Protein AF-A0A7R9X1V2-F1 (afdb_monomer_lite)

Structure (mmCIF, N/CA/C/O backbone):
data_AF-A0A7R9X1V2-F1
#
_entry.id   AF-A0A7R9X1V2-F1
#
loop_
_atom_site.group_PDB
_atom_site.id
_atom_site.type_symbol
_atom_site.label_atom_id
_atom_site.label_alt_id
_atom_site.label_comp_id
_atom_site.label_asym_id
_atom_site.label_entity_id
_atom_site.label_seq_id
_atom_site.pdbx_PDB_ins_code
_atom_site.Cartn_x
_atom_site.Cartn_y
_atom_site.Cartn_z
_atom_site.occupancy
_atom_site.B_iso_or_equiv
_atom_site.auth_seq_id
_atom_site.auth_comp_id
_atom_site.auth_asym_id
_atom_site.auth_atom_id
_atom_site.pdbx_PDB_model_num
ATOM 1 N N . THR A 1 1 ? 27.625 -0.714 -17.234 1.00 74.88 1 THR A N 1
ATOM 2 C CA . THR A 1 1 ? 26.168 -0.560 -17.415 1.00 74.88 1 THR A CA 1
ATOM 3 C C . THR A 1 1 ? 25.525 -1.859 -17.851 1.00 74.88 1 THR A C 1
ATOM 5 O O . THR A 1 1 ? 24.701 -2.340 -17.096 1.00 74.88 1 THR A O 1
ATOM 8 N N . GLN A 1 2 ? 25.975 -2.488 -18.949 1.00 88.50 2 GLN A N 1
ATOM 9 C CA . GLN A 1 2 ? 25.429 -3.770 -19.432 1.00 88.50 2 GLN A CA 1
ATOM 10 C C . GLN A 1 2 ? 25.394 -4.878 -18.363 1.00 88.50 2 GLN A C 1
ATOM 12 O O . GLN A 1 2 ? 24.325 -5.355 -18.033 1.00 88.50 2 GLN A O 1
ATOM 17 N N . LYS A 1 3 ? 26.525 -5.172 -17.705 1.00 90.88 3 LYS A N 1
ATOM 18 C CA . LYS A 1 3 ? 26.595 -6.203 -16.650 1.00 90.88 3 LYS A CA 1
ATOM 19 C C . LYS A 1 3 ? 25.575 -6.021 -15.509 1.00 90.88 3 LYS A C 1
ATOM 21 O O . LYS A 1 3 ? 25.051 -6.997 -15.001 1.00 90.88 3 LYS A O 1
ATOM 26 N N . ILE A 1 4 ? 25.316 -4.773 -15.103 1.00 90.31 4 ILE A N 1
ATOM 27 C CA . ILE A 1 4 ? 24.363 -4.455 -14.021 1.00 90.31 4 ILE A CA 1
ATOM 28 C C . ILE A 1 4 ? 22.925 -4.637 -14.517 1.00 90.31 4 ILE A C 1
ATOM 30 O O . ILE A 1 4 ? 22.057 -5.052 -13.761 1.00 90.31 4 ILE A O 1
ATOM 34 N N . PHE A 1 5 ? 22.676 -4.315 -15.787 1.00 90.38 5 PHE A N 1
ATOM 35 C CA . PHE A 1 5 ? 21.386 -4.540 -16.419 1.00 90.38 5 PHE A CA 1
ATOM 36 C C . PHE A 1 5 ? 21.090 -6.036 -16.560 1.00 90.38 5 PHE A C 1
ATOM 38 O O . PHE A 1 5 ? 20.001 -6.457 -16.196 1.00 90.38 5 PHE A O 1
ATOM 45 N N . ASP A 1 6 ? 22.064 -6.834 -17.000 1.00 90.50 6 ASP A N 1
ATOM 46 C CA . ASP A 1 6 ? 21.904 -8.286 -17.140 1.00 90.50 6 ASP A CA 1
ATOM 47 C C . ASP A 1 6 ? 21.616 -8.940 -15.775 1.00 90.50 6 ASP A C 1
ATOM 49 O O . ASP A 1 6 ? 20.657 -9.693 -15.635 1.00 90.50 6 ASP A O 1
ATOM 53 N N . GLU A 1 7 ? 22.365 -8.554 -14.735 1.00 90.81 7 GLU A N 1
ATOM 54 C CA . GLU A 1 7 ? 22.114 -8.991 -13.355 1.00 90.81 7 GLU A CA 1
ATOM 55 C C . GLU A 1 7 ? 20.732 -8.544 -12.850 1.00 90.81 7 GLU A C 1
ATOM 57 O O . GLU A 1 7 ? 20.051 -9.284 -12.143 1.00 90.81 7 GLU A O 1
ATOM 62 N N . TRP A 1 8 ? 20.284 -7.339 -13.208 1.00 91.38 8 TRP A N 1
ATOM 63 C CA . TRP A 1 8 ? 18.936 -6.890 -12.871 1.00 91.38 8 TRP A CA 1
ATOM 64 C C . TRP A 1 8 ? 17.876 -7.750 -13.567 1.00 91.38 8 TRP A C 1
ATOM 66 O O . TRP A 1 8 ? 16.967 -8.215 -12.890 1.00 91.38 8 TRP A O 1
ATOM 76 N N . VAL A 1 9 ? 18.014 -8.028 -14.868 1.00 89.12 9 VAL A N 1
ATOM 77 C CA . VAL A 1 9 ? 17.076 -8.876 -15.625 1.00 89.12 9 VAL A CA 1
ATOM 78 C C . VAL A 1 9 ? 16.953 -10.271 -15.008 1.00 89.12 9 VAL A C 1
ATOM 80 O O . VAL A 1 9 ? 15.839 -10.773 -14.895 1.00 89.12 9 VAL A O 1
ATOM 83 N N . GLU A 1 10 ? 18.056 -10.867 -14.550 1.00 86.94 10 GLU A N 1
ATOM 84 C CA . GLU A 1 10 ? 18.043 -12.172 -13.868 1.00 86.94 10 GLU A CA 1
ATOM 85 C C . GLU A 1 10 ? 17.312 -12.144 -12.514 1.00 86.94 10 GLU A C 1
ATOM 87 O O . GLU A 1 10 ? 16.734 -13.146 -12.095 1.00 86.94 10 GLU A O 1
ATOM 92 N N . ASN A 1 11 ? 17.328 -11.001 -11.821 1.00 84.81 11 ASN A N 1
ATOM 93 C CA . ASN A 1 11 ? 16.757 -10.848 -10.480 1.00 84.81 11 ASN A CA 1
ATOM 94 C C . ASN A 1 11 ? 15.330 -10.282 -10.468 1.00 84.81 11 ASN A C 1
ATOM 96 O O . ASN A 1 11 ? 14.655 -10.326 -9.433 1.00 84.81 11 ASN A O 1
ATOM 100 N N . VAL A 1 12 ? 14.857 -9.714 -11.577 1.00 83.94 12 VAL A N 1
ATOM 101 C CA . VAL A 1 12 ? 13.470 -9.265 -11.689 1.00 83.94 12 VAL A CA 1
ATOM 102 C C . VAL A 1 12 ? 12.580 -10.499 -11.737 1.00 83.94 12 VAL A C 1
ATOM 104 O O . VAL A 1 12 ? 12.574 -11.256 -12.701 1.00 83.94 12 VAL A O 1
ATOM 107 N N . HIS A 1 13 ? 11.814 -10.705 -10.670 1.00 73.00 13 HIS A N 1
ATOM 108 C CA . HIS A 1 13 ? 10.886 -11.824 -10.589 1.00 73.00 13 HIS A CA 1
ATOM 109 C C . HIS A 1 13 ? 9.857 -11.776 -11.730 1.00 73.00 13 HIS A C 1
ATOM 111 O O . HIS A 1 13 ? 9.156 -10.778 -11.898 1.00 73.00 13 HIS A O 1
ATOM 117 N N . GLU A 1 14 ? 9.692 -12.887 -12.451 1.00 67.69 14 GLU A N 1
ATOM 118 C CA . GLU A 1 14 ? 8.620 -13.039 -13.450 1.00 67.69 14 GLU A CA 1
ATOM 119 C C . GLU A 1 14 ? 7.224 -12.873 -12.815 1.00 67.69 14 GLU A C 1
ATOM 121 O O . GLU A 1 14 ? 6.294 -12.358 -13.433 1.00 67.69 14 GLU A O 1
ATOM 126 N N . ASP A 1 15 ? 7.118 -13.199 -11.526 1.00 69.25 15 ASP A N 1
ATOM 127 C CA . ASP A 1 15 ? 5.894 -13.205 -10.727 1.00 69.25 15 ASP A CA 1
ATOM 128 C C . ASP A 1 15 ? 5.577 -11.868 -10.028 1.00 69.25 15 ASP A C 1
ATOM 130 O O . ASP A 1 15 ? 4.852 -11.827 -9.031 1.00 69.25 15 ASP A O 1
ATOM 134 N N . LEU A 1 16 ? 6.063 -10.732 -10.540 1.00 71.38 16 LEU A N 1
ATOM 135 C CA . LEU A 1 16 ? 5.713 -9.404 -9.999 1.00 71.38 16 LEU A CA 1
ATOM 136 C C . LEU A 1 16 ? 4.197 -9.165 -9.914 1.00 71.38 16 LEU A C 1
ATOM 138 O O . LEU A 1 16 ? 3.727 -8.452 -9.026 1.00 71.38 16 LEU A O 1
ATOM 142 N N . LEU A 1 17 ? 3.430 -9.788 -10.808 1.00 66.19 17 LEU A N 1
ATOM 143 C CA . LEU A 1 17 ? 1.970 -9.748 -10.786 1.00 66.19 17 LEU A CA 1
ATOM 144 C C . LEU A 1 17 ? 1.371 -10.564 -9.628 1.00 66.19 17 LEU A C 1
ATOM 146 O O . LEU A 1 17 ? 0.347 -10.169 -9.076 1.00 66.19 17 LEU A O 1
ATOM 150 N N . ASN A 1 18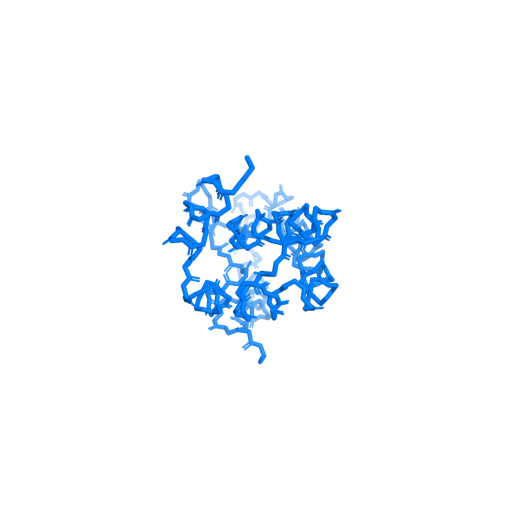 ? 2.028 -11.634 -9.177 1.00 69.38 18 ASN A N 1
ATOM 151 C CA . ASN A 1 18 ? 1.588 -12.398 -8.005 1.00 69.38 18 ASN A CA 1
ATOM 152 C C . ASN A 1 18 ? 1.811 -11.618 -6.701 1.00 69.38 18 ASN A C 1
ATOM 154 O O . ASN A 1 18 ? 1.034 -11.766 -5.759 1.00 69.38 18 ASN A O 1
ATOM 158 N N . LEU A 1 19 ? 2.797 -10.714 -6.657 1.00 65.56 19 LEU A N 1
ATOM 159 C CA . LEU A 1 19 ? 2.965 -9.786 -5.530 1.00 65.56 19 LEU A CA 1
ATOM 160 C C . LEU A 1 19 ? 1.791 -8.793 -5.416 1.00 65.56 19 LEU A C 1
ATOM 162 O O . LEU A 1 19 ? 1.512 -8.291 -4.328 1.00 65.56 19 LEU A O 1
ATOM 166 N N . LEU A 1 20 ? 1.062 -8.548 -6.512 1.00 64.50 20 LEU A N 1
ATOM 167 C CA . LEU A 1 20 ? -0.188 -7.778 -6.511 1.00 64.50 20 LEU A CA 1
ATOM 168 C C . LEU A 1 20 ? -1.404 -8.616 -6.104 1.00 64.50 20 LEU A C 1
ATOM 170 O O . LEU A 1 20 ? -2.424 -8.047 -5.735 1.00 64.50 20 LEU A O 1
ATOM 174 N N . ALA A 1 21 ? -1.323 -9.947 -6.124 1.00 63.91 21 ALA A N 1
ATOM 175 C CA . ALA A 1 21 ? -2.424 -10.813 -5.696 1.00 63.91 21 ALA A CA 1
ATOM 176 C C . ALA A 1 21 ? -2.606 -10.840 -4.163 1.00 63.91 21 ALA A C 1
ATOM 178 O O . ALA A 1 21 ? -3.578 -11.402 -3.653 1.00 63.91 21 ALA A O 1
ATOM 179 N N . VAL A 1 22 ? -1.680 -10.232 -3.415 1.00 70.62 22 VAL A N 1
ATOM 180 C CA . VAL A 1 22 ? -1.721 -10.150 -1.954 1.00 70.62 22 VAL A CA 1
ATOM 181 C C . VAL A 1 22 ? -2.682 -9.031 -1.513 1.00 70.62 22 VAL A C 1
ATOM 183 O O . VAL A 1 22 ? -2.711 -7.962 -2.126 1.00 70.62 22 VAL A O 1
ATOM 186 N N . PRO A 1 23 ? -3.455 -9.213 -0.424 1.00 77.56 23 PRO A N 1
ATOM 187 C CA . PRO A 1 23 ? -4.297 -8.156 0.125 1.00 77.56 23 PRO A CA 1
ATOM 188 C C . PRO A 1 23 ? -3.521 -6.864 0.388 1.00 77.56 23 PRO A C 1
ATOM 190 O O . PRO A 1 23 ? -2.470 -6.881 1.027 1.00 77.56 23 PRO A O 1
ATOM 193 N N . LEU A 1 24 ? -4.075 -5.731 -0.048 1.00 80.19 24 LEU A N 1
ATOM 194 C CA . LEU A 1 24 ? -3.468 -4.402 0.115 1.00 80.19 24 LEU A CA 1
ATOM 195 C C . LEU A 1 24 ? -3.520 -3.883 1.550 1.00 80.19 24 LEU A C 1
ATOM 197 O O . LEU A 1 24 ? -2.815 -2.936 1.907 1.00 80.19 24 LEU A O 1
ATOM 201 N N . ILE A 1 25 ? -4.390 -4.469 2.365 1.00 86.00 25 ILE A N 1
ATOM 202 C CA . ILE A 1 25 ? -4.540 -4.163 3.778 1.00 86.00 25 ILE A CA 1
ATOM 203 C C . ILE A 1 25 ? -4.236 -5.440 4.551 1.00 86.00 25 ILE A C 1
ATOM 205 O O . ILE A 1 25 ? -4.696 -6.516 4.184 1.00 86.00 25 ILE A O 1
ATOM 209 N N . ALA A 1 26 ? -3.494 -5.312 5.646 1.00 86.44 26 ALA A N 1
ATOM 210 C CA . ALA A 1 26 ? -3.260 -6.396 6.591 1.00 86.44 26 ALA A CA 1
ATOM 211 C C . ALA A 1 26 ? -3.500 -5.920 8.026 1.00 86.44 26 ALA A C 1
ATOM 213 O O . ALA A 1 26 ? -3.486 -4.722 8.322 1.00 86.44 26 ALA A O 1
ATOM 214 N N . ARG A 1 27 ? -3.710 -6.863 8.947 1.00 88.75 27 ARG A N 1
ATOM 215 C CA . ARG A 1 27 ? -3.734 -6.557 10.382 1.00 88.75 27 ARG A CA 1
ATOM 216 C C . ARG A 1 27 ? -2.321 -6.267 10.874 1.00 88.75 27 ARG A C 1
ATOM 218 O O . ARG A 1 27 ? -1.368 -6.940 10.488 1.00 88.75 27 ARG A O 1
ATOM 225 N N . SER A 1 28 ? -2.184 -5.271 11.745 1.00 89.12 28 SE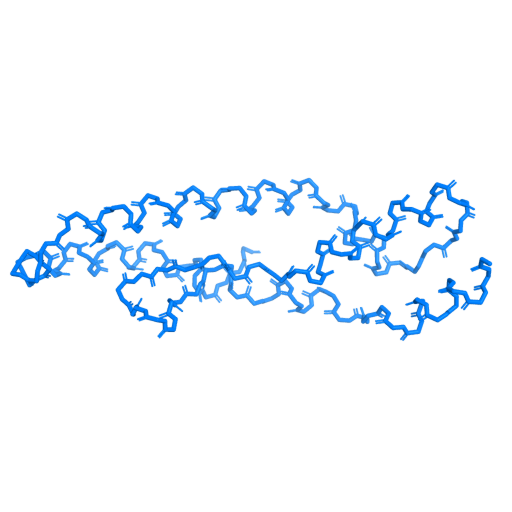R A N 1
ATOM 226 C CA . SER A 1 28 ? -0.890 -4.965 12.349 1.00 89.12 28 SER A CA 1
ATOM 227 C C . SER A 1 28 ? -0.462 -6.088 13.295 1.00 89.12 28 SER A C 1
ATOM 229 O O . SER A 1 28 ? -1.206 -6.483 14.193 1.00 89.12 28 SER A O 1
ATOM 231 N N . ILE A 1 29 ? 0.777 -6.557 13.132 1.00 87.94 29 ILE A N 1
ATOM 232 C CA . ILE A 1 29 ? 1.397 -7.558 14.015 1.00 87.94 29 ILE A CA 1
ATOM 233 C C . ILE A 1 29 ? 1.592 -6.985 15.429 1.00 87.94 29 ILE A C 1
ATOM 235 O O . ILE A 1 29 ? 1.471 -7.705 16.414 1.00 87.94 29 ILE A O 1
ATOM 239 N N . LYS A 1 30 ? 1.850 -5.672 15.537 1.00 88.62 30 LYS A N 1
ATOM 240 C CA . LYS A 1 30 ? 2.091 -4.983 16.817 1.00 88.62 30 LYS A CA 1
ATOM 241 C C . LYS A 1 30 ? 0.807 -4.715 17.600 1.00 88.62 30 LYS A C 1
ATOM 243 O O . LYS A 1 30 ? 0.833 -4.678 18.822 1.00 88.62 30 LYS A O 1
ATOM 248 N N . ASN A 1 31 ? -0.302 -4.482 16.900 1.00 88.19 31 ASN A N 1
ATOM 249 C CA . ASN A 1 31 ? -1.597 -4.217 17.514 1.00 88.19 31 ASN A CA 1
ATOM 250 C C . ASN A 1 31 ? -2.713 -4.715 16.593 1.00 88.19 31 ASN A C 1
ATOM 252 O O . ASN A 1 31 ? -3.028 -4.068 15.597 1.00 88.19 31 ASN A O 1
ATOM 256 N N . ARG A 1 32 ? -3.350 -5.831 16.957 1.00 85.44 32 ARG A N 1
AT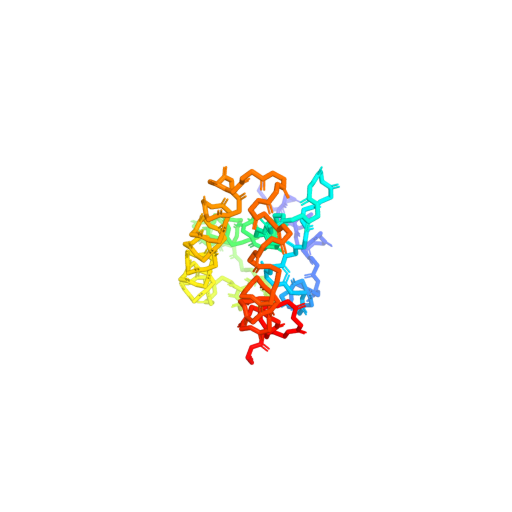OM 257 C CA . ARG A 1 32 ? -4.400 -6.464 16.141 1.00 85.44 32 ARG A CA 1
ATOM 258 C C . ARG A 1 32 ? -5.634 -5.583 15.920 1.00 85.44 32 ARG A C 1
ATOM 260 O O . ARG A 1 32 ? -6.377 -5.829 14.976 1.00 85.44 32 ARG A O 1
ATOM 267 N N . ASN A 1 33 ? -5.831 -4.538 16.723 1.00 86.69 33 ASN A N 1
ATOM 268 C CA . ASN A 1 33 ? -6.924 -3.586 16.528 1.00 86.69 33 ASN A CA 1
ATOM 269 C C . ASN A 1 33 ? -6.654 -2.618 15.369 1.00 86.69 33 ASN A C 1
ATOM 271 O O . ASN A 1 33 ? -7.597 -2.015 14.866 1.00 86.69 33 ASN A O 1
ATOM 275 N N . LEU A 1 34 ? -5.399 -2.490 14.923 1.00 91.06 34 LEU A N 1
ATOM 276 C CA . LEU A 1 34 ? -4.976 -1.604 13.840 1.00 91.06 34 LEU A CA 1
ATOM 277 C C . LEU A 1 34 ? -4.761 -2.369 12.532 1.00 91.06 34 LEU A C 1
ATOM 279 O O . LEU A 1 34 ? -4.502 -3.577 12.510 1.00 91.06 34 LEU A O 1
ATOM 283 N N . ILE A 1 35 ? -4.814 -1.629 11.431 1.00 91.75 35 ILE A N 1
ATOM 284 C CA . ILE A 1 35 ? -4.507 -2.128 10.089 1.00 91.75 35 ILE A CA 1
ATOM 2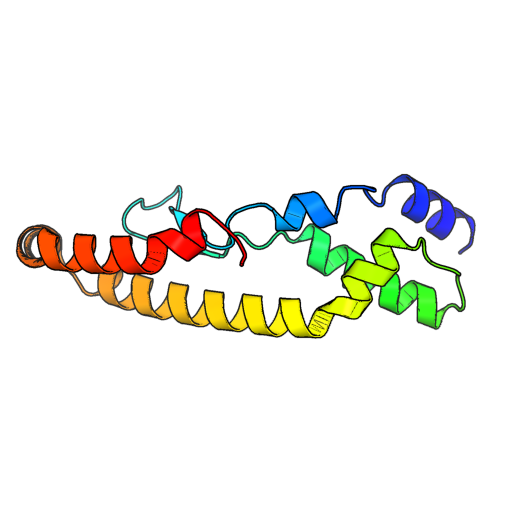85 C C . ILE A 1 35 ? -3.291 -1.410 9.507 1.00 91.75 35 ILE A C 1
ATOM 287 O O . ILE A 1 35 ? -2.938 -0.300 9.918 1.00 91.75 35 ILE A O 1
ATOM 291 N N . VAL A 1 36 ? -2.635 -2.055 8.550 1.00 90.19 36 VAL A N 1
ATOM 292 C CA . VAL A 1 36 ? -1.474 -1.535 7.828 1.00 90.19 36 VAL A CA 1
ATOM 293 C C . VAL A 1 36 ? -1.687 -1.660 6.328 1.00 90.19 36 VAL A C 1
ATOM 295 O O . VAL A 1 36 ? -2.405 -2.542 5.862 1.00 90.19 36 VAL A O 1
ATOM 298 N N . ASN A 1 37 ? -1.040 -0.769 5.581 1.00 88.44 37 ASN A N 1
ATOM 299 C CA . ASN A 1 37 ? -0.904 -0.915 4.141 1.00 88.44 37 ASN A CA 1
ATOM 300 C C . ASN A 1 37 ? 0.132 -2.018 3.867 1.00 88.44 37 ASN A C 1
ATOM 302 O O . ASN A 1 37 ? 1.254 -1.940 4.367 1.00 88.44 37 ASN A O 1
ATOM 306 N N . ASN A 1 38 ? -0.273 -3.025 3.104 1.00 86.38 38 ASN A N 1
ATOM 307 C CA . ASN A 1 38 ? 0.497 -4.219 2.775 1.00 86.38 38 ASN A CA 1
ATOM 308 C C . ASN A 1 38 ? 0.961 -4.226 1.304 1.00 86.38 38 ASN A C 1
ATOM 310 O O . ASN A 1 38 ? 1.215 -5.273 0.725 1.00 86.38 38 ASN A O 1
ATOM 314 N N . PHE A 1 39 ? 1.054 -3.048 0.682 1.00 84.50 39 PHE A N 1
ATOM 315 C CA . PHE A 1 39 ? 1.588 -2.904 -0.668 1.00 84.50 39 PHE A CA 1
ATOM 316 C C . PHE A 1 39 ? 3.069 -3.306 -0.710 1.00 84.50 39 PHE A C 1
ATOM 318 O O . PHE A 1 39 ? 3.884 -2.767 0.050 1.00 84.50 39 PHE A O 1
ATOM 325 N N . ASP A 1 40 ? 3.415 -4.220 -1.616 1.00 84.69 40 ASP A N 1
ATOM 326 C CA . ASP A 1 40 ? 4.775 -4.735 -1.743 1.00 84.69 40 ASP A CA 1
ATOM 327 C C . ASP A 1 40 ? 5.746 -3.629 -2.194 1.00 84.69 40 ASP A C 1
ATOM 329 O O . ASP A 1 40 ? 5.545 -2.929 -3.193 1.00 84.69 40 ASP A O 1
ATOM 333 N N . ARG A 1 41 ? 6.828 -3.443 -1.434 1.00 85.38 41 ARG A N 1
ATOM 334 C CA . ARG A 1 41 ? 7.838 -2.416 -1.722 1.00 85.38 41 ARG A CA 1
ATOM 335 C C . ARG A 1 41 ? 8.707 -2.767 -2.927 1.00 85.38 41 ARG A C 1
ATOM 337 O O . ARG A 1 41 ? 9.239 -1.852 -3.553 1.00 85.38 41 ARG A O 1
ATOM 344 N N . ASN A 1 42 ? 8.841 -4.046 -3.260 1.00 84.62 42 ASN A N 1
ATOM 345 C CA . ASN A 1 42 ? 9.585 -4.506 -4.423 1.00 84.62 42 ASN A CA 1
ATOM 346 C C . ASN A 1 42 ? 8.941 -4.011 -5.722 1.00 84.62 42 ASN A C 1
ATOM 348 O O . ASN A 1 42 ? 9.637 -3.568 -6.627 1.00 84.62 42 ASN A O 1
ATOM 352 N N . ILE A 1 43 ? 7.609 -3.954 -5.769 1.00 84.75 43 ILE A N 1
ATOM 353 C CA . ILE A 1 43 ? 6.864 -3.404 -6.908 1.00 84.75 43 ILE A CA 1
ATOM 354 C C . ILE A 1 43 ? 7.224 -1.926 -7.143 1.00 84.75 43 ILE A C 1
ATOM 356 O O . ILE A 1 43 ? 7.446 -1.504 -8.277 1.00 84.75 43 ILE A O 1
ATOM 360 N N . LEU A 1 44 ? 7.357 -1.134 -6.071 1.00 87.19 44 LEU A N 1
ATOM 361 C CA . LEU A 1 44 ? 7.796 0.266 -6.169 1.00 87.19 44 LEU A CA 1
ATOM 362 C C . LEU A 1 44 ? 9.247 0.382 -6.648 1.00 87.19 44 LEU A C 1
ATOM 364 O O . LEU A 1 44 ? 9.562 1.272 -7.439 1.00 87.19 44 LEU A O 1
ATOM 368 N N . LYS A 1 45 ? 10.114 -0.512 -6.163 1.00 89.31 45 LYS A N 1
ATOM 369 C CA . LYS A 1 45 ? 11.524 -0.576 -6.553 1.00 89.31 45 LYS A CA 1
ATOM 370 C C . LYS A 1 45 ? 11.657 -0.869 -8.049 1.00 89.31 45 LYS A C 1
ATOM 372 O O . LYS A 1 45 ? 12.296 -0.088 -8.748 1.00 89.31 45 LYS A O 1
ATOM 377 N N . VAL A 1 46 ? 10.967 -1.893 -8.551 1.00 90.38 46 VAL A N 1
ATOM 378 C CA . VAL A 1 46 ? 10.999 -2.260 -9.975 1.00 90.38 46 VAL A CA 1
ATOM 379 C C . VAL A 1 46 ? 10.481 -1.128 -10.860 1.00 90.38 46 VAL A C 1
ATOM 381 O O . VAL A 1 46 ? 11.121 -0.807 -11.855 1.00 90.38 46 VAL A O 1
ATOM 384 N N . MET A 1 47 ? 9.391 -0.441 -10.492 1.00 90.12 47 MET A N 1
ATOM 385 C CA . MET A 1 47 ? 8.929 0.725 -11.266 1.00 90.12 47 MET A CA 1
ATOM 386 C C . MET A 1 47 ? 9.987 1.830 -11.359 1.00 90.12 47 MET A C 1
ATOM 388 O O . MET A 1 47 ? 10.104 2.510 -12.379 1.00 90.12 47 MET A O 1
ATOM 392 N N . GLN A 1 48 ? 10.738 2.048 -10.280 1.00 92.31 48 GLN A N 1
ATOM 393 C CA . GLN A 1 48 ? 11.795 3.049 -10.262 1.00 92.31 48 GLN A CA 1
ATOM 394 C C . GLN A 1 48 ? 12.994 2.614 -11.117 1.00 92.31 48 GLN A C 1
ATOM 396 O O . GLN A 1 48 ? 13.542 3.438 -11.847 1.00 92.31 48 GLN A O 1
ATOM 401 N N . GLU A 1 49 ? 13.366 1.336 -11.060 1.00 92.94 49 GLU A N 1
ATOM 402 C CA . GLU A 1 49 ? 14.440 0.749 -11.867 1.00 92.94 49 GLU A CA 1
ATOM 403 C C . GLU A 1 49 ? 14.104 0.780 -13.361 1.00 92.94 49 GLU A C 1
ATOM 405 O O . GLU A 1 49 ? 14.918 1.267 -14.141 1.00 92.94 49 GLU A O 1
ATOM 410 N N . VAL A 1 50 ? 12.884 0.390 -13.755 1.00 93.56 50 VAL A N 1
ATOM 411 C CA . VAL A 1 50 ? 12.408 0.470 -15.150 1.00 93.56 50 VAL A CA 1
ATOM 412 C C . VAL A 1 50 ? 12.555 1.888 -15.697 1.00 93.56 50 VAL A C 1
ATOM 414 O O . VAL A 1 50 ? 13.142 2.072 -16.761 1.00 93.56 50 VAL A O 1
ATOM 417 N N . ARG A 1 51 ? 12.136 2.910 -14.935 1.00 93.56 51 ARG A N 1
ATOM 418 C CA . ARG A 1 51 ? 12.307 4.318 -15.334 1.00 93.56 51 ARG A CA 1
ATOM 419 C C . ARG A 1 51 ? 13.770 4.670 -15.619 1.00 93.56 51 ARG A C 1
ATOM 421 O O . ARG A 1 51 ? 14.041 5.430 -16.546 1.00 93.56 51 ARG A O 1
ATOM 428 N N . PHE A 1 52 ? 14.708 4.183 -14.808 1.00 94.19 52 PHE A N 1
ATOM 429 C CA . PHE A 1 52 ? 16.132 4.456 -15.014 1.00 94.19 52 PHE A CA 1
ATOM 430 C C . PHE A 1 52 ? 16.694 3.699 -16.219 1.00 94.19 52 PHE A C 1
ATOM 432 O O . PHE A 1 52 ? 17.464 4.272 -16.990 1.00 94.19 52 PHE A O 1
ATOM 439 N N . TRP A 1 53 ? 16.283 2.449 -16.424 1.00 95.06 53 TRP A N 1
ATOM 440 C CA . TRP A 1 53 ? 16.705 1.654 -17.575 1.00 95.06 53 TRP A CA 1
ATOM 441 C C . TRP A 1 53 ? 16.208 2.237 -18.901 1.00 95.06 53 TRP A C 1
ATOM 443 O O . TRP A 1 53 ? 16.996 2.371 -19.838 1.00 95.06 53 TRP A O 1
ATOM 453 N N . GLU A 1 54 ? 14.961 2.709 -18.953 1.00 92.69 54 GLU A N 1
ATOM 454 C CA . GLU A 1 54 ? 14.413 3.409 -20.122 1.00 92.69 54 GLU A CA 1
ATOM 455 C C . GLU A 1 54 ? 15.172 4.711 -20.432 1.00 92.69 54 GLU A C 1
ATOM 457 O O . GLU A 1 54 ? 15.466 5.005 -21.594 1.00 92.69 54 GLU A O 1
ATOM 462 N N . GLN A 1 55 ? 15.558 5.480 -19.404 1.00 93.88 55 GLN A N 1
ATOM 463 C CA . GLN A 1 55 ? 16.388 6.684 -19.574 1.00 93.88 55 GLN A CA 1
ATOM 464 C C . GLN A 1 55 ? 17.769 6.369 -20.162 1.00 93.88 55 GLN A C 1
ATOM 466 O O . GLN A 1 55 ? 18.328 7.190 -20.891 1.00 93.88 55 GLN A O 1
ATOM 471 N N . LEU A 1 56 ? 18.297 5.177 -19.878 1.00 94.19 56 LEU A N 1
ATOM 472 C CA . LEU A 1 56 ? 19.548 4.661 -20.432 1.00 94.19 56 LEU A CA 1
ATOM 473 C C . LEU A 1 56 ? 19.373 3.963 -21.790 1.00 94.19 56 LEU A C 1
ATOM 475 O O . LEU A 1 56 ? 20.352 3.429 -22.305 1.00 94.19 56 LEU A O 1
ATOM 479 N N . LYS A 1 57 ? 18.169 3.994 -22.386 1.00 93.62 57 LYS A N 1
ATOM 480 C CA . LYS A 1 57 ? 17.835 3.345 -23.669 1.00 93.62 57 LYS A CA 1
ATOM 481 C C . LYS A 1 57 ? 17.993 1.814 -23.639 1.00 93.62 57 LYS A C 1
ATOM 483 O O . LYS A 1 57 ? 18.203 1.209 -24.687 1.00 93.62 57 LYS A O 1
ATOM 488 N N . MET A 1 58 ? 17.892 1.201 -22.459 1.00 92.75 58 MET A N 1
ATOM 489 C CA . MET A 1 58 ? 17.928 -0.255 -22.291 1.00 92.75 58 MET A CA 1
ATOM 490 C C . MET A 1 58 ? 16.535 -0.852 -22.519 1.00 92.75 58 MET A C 1
ATOM 492 O O . MET A 1 58 ? 15.533 -0.272 -22.098 1.00 92.75 58 MET A O 1
ATOM 496 N N . GLU A 1 59 ? 16.467 -2.016 -23.161 1.00 92.88 59 GLU A N 1
ATOM 497 C CA . GLU A 1 59 ? 15.205 -2.708 -23.442 1.00 92.88 59 GLU A CA 1
ATOM 498 C C . GLU A 1 59 ? 14.791 -3.582 -22.254 1.00 92.88 59 GLU A C 1
ATOM 500 O O . GLU A 1 59 ? 15.350 -4.650 -22.031 1.00 92.88 59 GLU A O 1
ATOM 505 N N . VAL A 1 60 ? 13.830 -3.111 -21.458 1.00 92.38 60 VAL A N 1
ATOM 506 C CA . VAL A 1 60 ? 13.375 -3.811 -20.249 1.00 92.38 60 VAL A CA 1
ATOM 507 C C . VAL A 1 60 ? 12.496 -5.033 -20.572 1.00 92.38 60 VAL A C 1
ATOM 509 O O . VAL A 1 60 ? 11.729 -5.004 -21.536 1.00 92.38 60 VAL A O 1
ATOM 512 N N . PRO A 1 61 ? 12.521 -6.092 -19.740 1.00 91.50 61 PRO A N 1
ATOM 513 C CA . PRO A 1 61 ? 11.618 -7.227 -19.883 1.00 91.50 61 PRO A CA 1
ATOM 514 C C . PRO A 1 61 ? 10.141 -6.819 -19.838 1.00 91.50 61 PRO A C 1
ATOM 516 O O . PRO A 1 61 ? 9.736 -5.958 -19.050 1.00 91.50 61 PRO A O 1
ATOM 519 N N . ARG A 1 62 ? 9.311 -7.504 -20.634 1.00 87.81 62 ARG A N 1
ATOM 520 C CA . ARG A 1 62 ? 7.878 -7.197 -20.783 1.00 87.81 62 ARG A CA 1
ATOM 521 C C . ARG A 1 62 ? 7.123 -7.156 -19.452 1.00 87.81 62 ARG A C 1
ATOM 523 O O . ARG A 1 62 ? 6.378 -6.216 -19.212 1.00 87.81 62 ARG A O 1
AT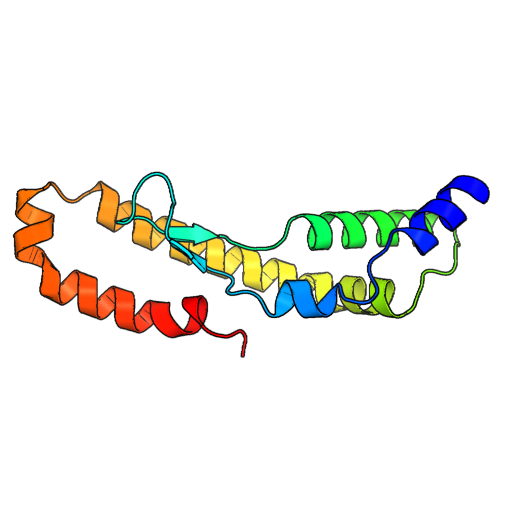OM 530 N N . HIS A 1 63 ? 7.348 -8.125 -18.568 1.00 85.00 63 HIS A N 1
ATOM 531 C CA . HIS A 1 63 ? 6.667 -8.184 -17.270 1.00 85.00 63 HIS A CA 1
ATOM 532 C C . HIS A 1 63 ? 6.989 -6.968 -16.376 1.00 85.00 63 HIS A C 1
ATOM 534 O O . HIS A 1 63 ? 6.111 -6.456 -15.685 1.00 85.00 63 HIS A O 1
ATOM 540 N N . ALA A 1 64 ? 8.225 -6.455 -16.418 1.00 89.38 64 ALA A N 1
ATOM 541 C CA . ALA A 1 64 ? 8.628 -5.264 -15.670 1.00 89.38 64 ALA A CA 1
ATOM 542 C C . ALA A 1 64 ? 8.020 -3.992 -16.278 1.00 89.38 64 ALA A C 1
ATOM 544 O O . ALA A 1 64 ? 7.549 -3.109 -15.554 1.00 89.38 64 ALA A O 1
ATOM 545 N N . HIS A 1 65 ? 7.989 -3.924 -17.612 1.00 89.81 65 HIS A N 1
ATOM 546 C CA . HIS A 1 65 ? 7.337 -2.844 -18.342 1.00 89.81 65 HIS A CA 1
ATOM 547 C C . HIS A 1 65 ? 5.832 -2.786 -18.050 1.00 89.81 65 HIS A C 1
ATOM 549 O O . HIS A 1 65 ? 5.313 -1.709 -17.772 1.00 89.81 65 HIS A O 1
ATOM 555 N N . ASP A 1 66 ? 5.132 -3.922 -18.038 1.00 86.19 66 ASP A N 1
ATOM 556 C CA . ASP A 1 66 ? 3.692 -3.978 -17.760 1.00 86.19 66 ASP A CA 1
ATOM 557 C C . ASP A 1 66 ? 3.376 -3.431 -16.352 1.00 86.19 66 ASP A C 1
ATOM 559 O O . ASP A 1 66 ? 2.476 -2.606 -16.178 1.00 86.19 66 ASP A O 1
ATOM 563 N N . VAL A 1 67 ? 4.183 -3.774 -15.342 1.00 85.75 67 VAL A N 1
ATOM 564 C CA . VAL A 1 67 ? 4.057 -3.199 -13.988 1.00 85.75 67 VAL A CA 1
ATOM 565 C C . VAL A 1 67 ? 4.282 -1.681 -13.991 1.00 85.75 67 VAL A C 1
ATOM 567 O O . VAL A 1 67 ? 3.549 -0.937 -13.331 1.00 85.75 67 VAL A O 1
ATOM 570 N N . TYR A 1 68 ? 5.276 -1.199 -14.741 1.00 89.75 68 TYR A N 1
ATOM 571 C CA . TYR A 1 68 ? 5.556 0.231 -14.879 1.00 89.75 68 TYR A CA 1
ATOM 572 C C . TYR A 1 68 ? 4.470 0.989 -15.658 1.00 89.75 68 TYR A C 1
ATOM 574 O O . TYR A 1 68 ? 4.168 2.152 -15.355 1.00 89.75 68 TYR A O 1
ATOM 582 N N . PHE A 1 69 ? 3.839 0.340 -16.632 1.00 89.56 69 PHE A N 1
ATOM 583 C CA . PHE A 1 69 ? 2.727 0.890 -17.395 1.00 89.56 69 PHE A CA 1
ATOM 584 C C . PHE A 1 69 ? 1.536 1.206 -16.476 1.00 89.56 69 PHE A C 1
ATOM 586 O O . PHE A 1 69 ? 1.007 2.319 -16.507 1.00 89.56 69 PHE A O 1
ATOM 593 N N . HIS A 1 70 ? 1.211 0.299 -15.550 1.00 85.19 70 HIS A N 1
ATOM 594 C CA . HIS A 1 70 ? 0.139 0.468 -14.558 1.00 85.19 70 HIS A CA 1
ATOM 595 C C . HIS A 1 70 ? 0.519 1.328 -13.331 1.00 85.19 70 HIS A C 1
ATOM 597 O O . HIS A 1 70 ? -0.266 1.462 -12.386 1.00 85.19 70 HIS A O 1
ATOM 603 N N . ARG A 1 71 ? 1.694 1.979 -13.314 1.00 88.25 71 ARG A N 1
ATOM 604 C CA . ARG A 1 71 ? 2.205 2.723 -12.139 1.00 88.25 71 ARG A CA 1
ATOM 605 C C . ARG A 1 71 ? 1.242 3.766 -11.564 1.00 88.25 71 ARG A C 1
ATOM 607 O O . ARG A 1 71 ? 1.181 3.936 -10.348 1.00 88.25 71 ARG A O 1
ATOM 614 N N . GLU A 1 72 ? 0.486 4.473 -12.406 1.00 87.94 72 GLU A N 1
ATOM 615 C CA . GLU A 1 72 ? -0.456 5.499 -11.936 1.00 87.94 72 GLU A CA 1
ATOM 616 C C . GLU A 1 72 ? -1.678 4.885 -11.249 1.00 87.94 72 GLU A C 1
ATOM 618 O O . GLU A 1 72 ? -2.189 5.443 -10.277 1.00 87.94 72 GLU A O 1
ATOM 623 N N . GLU A 1 73 ? -2.128 3.719 -11.709 1.00 84.75 73 GLU A N 1
ATOM 624 C CA . GLU A 1 73 ? -3.204 2.964 -11.064 1.00 84.75 73 GLU A CA 1
ATOM 625 C C . GLU A 1 73 ? -2.752 2.471 -9.693 1.00 84.75 73 GLU A C 1
ATOM 627 O O . GLU A 1 73 ? -3.432 2.727 -8.696 1.00 84.75 73 GLU A O 1
ATOM 632 N N . PHE A 1 74 ? -1.551 1.893 -9.606 1.00 83.50 74 PHE A N 1
ATOM 633 C CA . PHE A 1 74 ? -0.970 1.479 -8.330 1.00 83.50 74 PHE A CA 1
ATOM 634 C C . PHE A 1 74 ? -0.726 2.651 -7.381 1.00 83.50 74 PHE A C 1
ATOM 636 O O . PHE A 1 74 ? -0.972 2.534 -6.178 1.00 83.50 74 PHE A O 1
ATOM 643 N N . ARG A 1 75 ? -0.301 3.811 -7.898 1.00 87.50 75 ARG A N 1
ATOM 644 C CA . ARG A 1 75 ? -0.135 5.027 -7.093 1.00 87.50 75 ARG A CA 1
ATOM 645 C C . ARG A 1 75 ? -1.460 5.463 -6.472 1.00 87.50 75 ARG A C 1
ATOM 647 O O . ARG A 1 75 ? -1.503 5.667 -5.257 1.00 87.50 75 ARG A O 1
ATOM 654 N N . ARG A 1 76 ? -2.527 5.565 -7.276 1.00 87.12 76 ARG A N 1
ATOM 655 C CA . ARG A 1 76 ? -3.876 5.924 -6.800 1.00 87.12 76 ARG A CA 1
ATOM 656 C C . ARG A 1 76 ? -4.394 4.918 -5.778 1.00 87.12 76 ARG A C 1
ATOM 658 O O . ARG A 1 76 ? -4.884 5.301 -4.719 1.00 87.12 76 ARG A O 1
ATOM 665 N N . LEU A 1 77 ? -4.236 3.631 -6.066 1.00 84.00 77 LEU A N 1
ATOM 666 C CA . LEU A 1 77 ? -4.661 2.550 -5.186 1.00 84.00 77 LEU A CA 1
ATOM 667 C C . LEU A 1 77 ? -3.952 2.618 -3.826 1.00 84.00 77 LEU A C 1
ATOM 669 O O . LEU A 1 77 ? -4.603 2.593 -2.780 1.00 84.00 77 LEU A O 1
ATOM 673 N N . ARG A 1 78 ? -2.627 2.804 -3.828 1.00 86.75 78 ARG A N 1
ATOM 674 C CA . ARG A 1 78 ? -1.822 2.958 -2.609 1.00 86.75 78 ARG A CA 1
ATOM 675 C C . ARG A 1 78 ? -2.246 4.176 -1.793 1.00 86.75 78 ARG A C 1
ATOM 677 O O . ARG A 1 78 ? -2.294 4.098 -0.565 1.00 86.75 78 ARG A O 1
ATOM 684 N N . GLU A 1 79 ? -2.535 5.293 -2.453 1.00 89.44 79 GLU A N 1
ATOM 685 C CA . GLU A 1 79 ? -2.994 6.520 -1.803 1.00 89.44 79 GLU A CA 1
ATOM 686 C C . GLU A 1 79 ? -4.358 6.324 -1.130 1.00 89.44 79 GLU A C 1
ATOM 688 O O . GLU A 1 79 ? -4.491 6.598 0.067 1.00 89.44 79 GLU A O 1
ATOM 693 N N . ASN A 1 80 ? -5.319 5.735 -1.844 1.00 87.06 80 ASN A N 1
ATOM 694 C CA . ASN A 1 80 ? -6.648 5.413 -1.323 1.00 87.06 80 ASN A CA 1
ATOM 695 C C . ASN A 1 80 ? -6.575 4.483 -0.104 1.00 87.06 80 ASN A C 1
ATOM 697 O O . ASN A 1 80 ? -7.170 4.766 0.939 1.00 87.06 80 ASN A O 1
ATOM 701 N N . VAL A 1 81 ? -5.779 3.413 -0.193 1.00 87.94 81 VAL A N 1
ATOM 702 C CA . VAL A 1 81 ? -5.542 2.492 0.930 1.00 87.94 81 VAL A CA 1
ATOM 703 C C . VAL A 1 81 ? -4.898 3.223 2.106 1.00 87.94 81 VAL A C 1
ATOM 705 O O . VAL A 1 81 ? -5.276 3.013 3.256 1.00 87.94 81 VAL A O 1
ATOM 708 N N . SER A 1 82 ? -3.949 4.122 1.844 1.00 89.81 82 SER A N 1
ATOM 709 C CA . SER A 1 82 ? -3.283 4.898 2.890 1.00 89.81 82 SER A CA 1
ATOM 710 C C . SER A 1 82 ? -4.249 5.833 3.629 1.00 89.81 82 SER A C 1
ATOM 712 O O . SER A 1 82 ? -4.169 5.947 4.853 1.00 89.81 82 SER A O 1
ATOM 714 N N . ILE A 1 83 ? -5.184 6.467 2.914 1.00 91.19 83 ILE A N 1
ATOM 715 C CA . ILE A 1 83 ? -6.247 7.286 3.514 1.00 91.19 83 ILE A CA 1
ATOM 716 C C . ILE A 1 83 ? -7.150 6.418 4.394 1.00 91.19 83 ILE A C 1
ATOM 718 O O . ILE A 1 83 ? -7.380 6.767 5.551 1.00 91.19 83 ILE A O 1
ATOM 722 N N . LEU A 1 84 ? -7.601 5.268 3.885 1.00 90.38 84 LEU A N 1
ATOM 723 C CA . LEU A 1 84 ? -8.455 4.337 4.626 1.00 90.38 84 LEU A CA 1
ATOM 724 C C . LEU A 1 84 ? -7.779 3.855 5.915 1.00 90.38 84 LEU A C 1
ATOM 726 O O . LEU A 1 84 ? -8.366 3.959 6.992 1.00 90.38 84 LEU A O 1
ATOM 730 N N . VAL A 1 85 ? -6.529 3.390 5.819 1.00 91.69 85 VAL A N 1
ATOM 731 C CA . VAL A 1 85 ? -5.736 2.920 6.965 1.00 91.69 85 VAL A CA 1
ATOM 732 C C . VAL A 1 85 ? -5.587 4.019 8.018 1.00 91.69 85 VAL A C 1
ATOM 734 O O . VAL A 1 85 ? -5.785 3.757 9.203 1.00 91.69 85 VAL A O 1
ATOM 737 N N . ARG A 1 86 ? -5.287 5.260 7.607 1.00 93.69 86 ARG A N 1
ATOM 738 C CA . ARG A 1 86 ? -5.189 6.399 8.535 1.00 93.69 86 ARG A CA 1
ATOM 739 C C . ARG A 1 86 ? -6.516 6.690 9.230 1.00 93.69 86 ARG A C 1
ATOM 741 O O . ARG A 1 86 ? -6.524 6.836 10.449 1.00 93.69 86 ARG A O 1
ATOM 748 N N . SER A 1 87 ? -7.614 6.764 8.483 1.00 92.62 87 SER A N 1
ATOM 749 C CA . SER A 1 87 ? -8.940 7.054 9.039 1.00 92.62 87 SER A CA 1
ATOM 750 C C . SER A 1 87 ? -9.392 5.981 10.027 1.00 92.62 87 SER A C 1
ATOM 752 O O . SER A 1 87 ? -9.830 6.312 11.127 1.00 92.62 87 SER A O 1
ATOM 754 N N . TYR A 1 88 ? -9.217 4.703 9.679 1.00 93.19 88 TYR A N 1
ATOM 755 C CA . TYR A 1 88 ? -9.540 3.590 10.570 1.00 93.19 88 TYR A CA 1
ATOM 756 C C . TYR A 1 88 ? -8.669 3.620 11.833 1.00 93.19 88 TYR A C 1
ATOM 758 O O . TYR A 1 88 ? -9.192 3.610 12.945 1.00 93.19 88 TYR A O 1
ATOM 766 N N . ASN A 1 89 ? -7.344 3.736 11.687 1.00 94.31 89 ASN A N 1
ATOM 767 C CA . ASN A 1 89 ? -6.438 3.740 12.836 1.00 94.31 89 ASN A CA 1
ATOM 768 C C . ASN A 1 89 ? -6.658 4.955 13.747 1.00 94.31 89 ASN A C 1
ATOM 770 O O . ASN A 1 89 ? -6.481 4.831 14.954 1.00 94.31 89 ASN A O 1
ATOM 774 N N . LYS A 1 90 ? -7.078 6.106 13.202 1.00 94.69 90 LYS A N 1
ATOM 775 C CA . LYS A 1 90 ? -7.442 7.286 13.997 1.00 94.69 90 LYS A CA 1
ATOM 776 C C . LYS A 1 90 ? -8.646 7.011 14.898 1.00 94.69 90 LYS A C 1
ATOM 778 O O . LYS A 1 90 ? -8.597 7.380 16.064 1.00 94.69 90 LYS A O 1
ATOM 783 N N . ILE A 1 91 ? -9.682 6.348 14.377 1.00 91.81 91 ILE A N 1
ATOM 784 C CA . ILE A 1 91 ? -10.846 5.938 15.177 1.00 91.81 91 ILE A CA 1
ATOM 785 C C . ILE A 1 91 ? -10.411 4.945 16.255 1.00 91.81 91 ILE A C 1
ATOM 787 O O . ILE A 1 91 ? -10.722 5.127 17.423 1.00 91.81 91 ILE A O 1
ATOM 791 N N . MET A 1 92 ? -9.641 3.920 15.888 1.00 92.81 92 MET A N 1
ATOM 792 C CA . MET A 1 92 ? -9.207 2.908 16.857 1.00 92.81 92 MET A CA 1
ATOM 793 C C . MET A 1 92 ? -8.306 3.485 17.955 1.00 92.81 92 MET A C 1
ATOM 795 O O . MET A 1 92 ? -8.368 3.024 19.087 1.00 92.81 92 MET A O 1
ATOM 799 N N . ALA A 1 93 ? -7.488 4.490 17.635 1.00 91.62 93 ALA A N 1
ATOM 800 C CA . ALA A 1 93 ? -6.620 5.161 18.599 1.00 91.62 93 ALA A CA 1
ATOM 801 C C . ALA A 1 93 ? -7.361 6.152 19.512 1.00 91.62 93 ALA A C 1
ATOM 803 O O . ALA A 1 93 ? -6.826 6.502 20.559 1.00 91.62 93 ALA A O 1
ATOM 804 N N . SER A 1 94 ? -8.557 6.619 19.132 1.00 92.00 94 SER A N 1
ATOM 805 C CA . SER A 1 94 ? -9.364 7.508 19.978 1.00 92.00 94 SER A CA 1
ATOM 806 C C . SER A 1 94 ? -10.224 6.770 21.000 1.00 92.00 94 SER A C 1
ATOM 808 O O . SER A 1 94 ? -10.825 7.429 21.838 1.00 92.00 94 SER A O 1
ATOM 810 N N . LEU A 1 95 ? -10.320 5.440 20.914 1.00 91.56 95 LEU A N 1
ATOM 811 C CA . LEU A 1 95 ? -11.133 4.628 21.817 1.00 91.56 95 LEU A CA 1
ATOM 812 C C . LEU A 1 95 ? -10.276 4.079 22.960 1.00 91.56 95 LEU A C 1
ATOM 814 O O . LEU A 1 95 ? -9.229 3.467 22.734 1.00 91.56 95 LEU A O 1
ATOM 818 N N . SER A 1 96 ? -10.753 4.256 24.187 1.00 90.12 96 SER A N 1
ATOM 819 C CA . SER A 1 96 ? -10.254 3.554 25.370 1.00 90.12 96 SER A CA 1
ATOM 820 C C . SER A 1 96 ? -10.658 2.072 25.364 1.00 90.12 96 SER A C 1
ATOM 822 O O . SER A 1 96 ? -11.483 1.630 24.562 1.00 90.12 96 SER A O 1
ATOM 824 N N . SER A 1 97 ? -10.093 1.280 26.278 1.00 86.44 97 SER A N 1
ATOM 825 C CA . SER A 1 97 ? -10.417 -0.149 26.410 1.00 86.44 97 SER A CA 1
ATOM 826 C C . SER A 1 97 ? -11.906 -0.409 26.668 1.00 86.44 97 SER A C 1
ATOM 828 O O . SER A 1 97 ? -12.470 -1.337 26.087 1.00 86.44 97 SER A O 1
ATOM 830 N N . ASP A 1 98 ? -12.551 0.428 27.484 1.00 90.62 98 ASP A N 1
ATOM 831 C CA . ASP A 1 98 ? -13.975 0.292 27.810 1.00 90.62 98 ASP A CA 1
ATOM 832 C C . ASP A 1 98 ? -14.852 0.662 26.606 1.00 90.62 98 ASP A C 1
ATOM 834 O O . ASP A 1 98 ? -15.808 -0.042 26.271 1.00 90.62 98 ASP A O 1
ATOM 838 N N . GLU A 1 99 ? -14.474 1.716 25.879 1.00 89.50 99 GLU A N 1
ATOM 839 C CA . GLU A 1 99 ? -15.156 2.141 24.656 1.00 89.50 99 GLU A CA 1
ATOM 840 C C . GLU A 1 99 ? -15.002 1.118 23.522 1.00 89.50 99 GLU A C 1
ATOM 842 O O . GLU A 1 99 ? -15.948 0.891 22.771 1.00 89.50 99 GLU A O 1
ATOM 847 N N . LEU A 1 100 ? -13.857 0.435 23.413 1.00 87.88 100 LEU A N 1
ATOM 848 C CA . LEU A 1 100 ? -13.693 -0.682 22.474 1.00 87.88 100 LEU A CA 1
ATOM 849 C C . LEU A 1 100 ? -14.691 -1.813 22.756 1.00 87.88 100 LEU A C 1
ATOM 851 O O . LEU A 1 100 ? -15.211 -2.419 21.816 1.00 87.88 100 LEU A O 1
ATOM 855 N N . GLY A 1 101 ? -14.976 -2.084 24.033 1.00 87.69 101 GLY A N 1
ATOM 856 C CA . GLY A 1 101 ? -16.016 -3.026 24.442 1.00 87.69 101 GLY A CA 1
ATOM 857 C C . GLY A 1 101 ? -17.413 -2.532 24.069 1.00 87.69 101 GLY A C 1
ATOM 858 O O . GLY A 1 101 ? -18.180 -3.268 23.446 1.00 87.69 101 GLY A O 1
ATOM 859 N N . LEU A 1 102 ? -17.716 -1.271 24.383 1.00 92.25 102 LEU A N 1
ATOM 860 C CA . LEU A 1 102 ? -19.018 -0.651 24.129 1.00 92.25 102 LEU A CA 1
ATOM 861 C C . LEU A 1 102 ? -19.351 -0.558 22.631 1.00 92.25 102 LEU A C 1
ATOM 863 O O . LEU A 1 102 ? -20.484 -0.804 22.223 1.00 92.25 102 LEU A O 1
ATOM 867 N N . PHE A 1 103 ? -18.363 -0.234 21.794 1.00 91.75 103 PHE A N 1
ATOM 868 C CA . PHE A 1 103 ? -18.534 -0.045 20.350 1.00 91.75 103 PHE A CA 1
ATOM 869 C C . PHE A 1 103 ? -18.215 -1.291 19.516 1.00 91.75 103 PHE A C 1
ATOM 871 O O . PHE A 1 103 ? -18.135 -1.199 18.287 1.00 91.75 103 PHE A O 1
ATOM 878 N N . LYS A 1 104 ? -18.063 -2.464 20.142 1.00 89.19 104 LYS A N 1
ATOM 879 C CA . LYS A 1 104 ? -17.636 -3.705 19.479 1.00 89.19 104 LYS A CA 1
ATOM 880 C C . LYS A 1 104 ? -18.437 -4.033 18.216 1.00 89.19 104 LYS A C 1
ATOM 882 O O . LYS A 1 104 ? -17.843 -4.305 17.174 1.00 89.19 104 LYS A O 1
ATOM 887 N N . ASP A 1 105 ? -19.764 -3.941 18.262 1.00 90.62 105 ASP A N 1
ATOM 888 C CA . ASP A 1 105 ? -20.615 -4.247 17.102 1.00 90.62 105 ASP A CA 1
ATOM 889 C C . ASP A 1 105 ? -20.412 -3.257 15.949 1.00 90.62 105 ASP A C 1
ATOM 891 O O . ASP A 1 105 ? -20.419 -3.633 14.772 1.00 90.62 105 ASP A O 1
ATOM 895 N N . ARG A 1 106 ? -20.161 -1.984 16.274 1.00 90.31 106 ARG A N 1
ATOM 896 C CA . ARG A 1 106 ? -19.869 -0.944 15.282 1.00 90.31 106 ARG A CA 1
ATOM 897 C C . ARG A 1 106 ? -18.498 -1.162 14.645 1.00 90.31 106 ARG A C 1
ATOM 899 O O . ARG A 1 106 ? -18.372 -1.003 13.432 1.00 90.31 106 ARG A O 1
ATOM 906 N N . ILE A 1 107 ? -17.506 -1.567 15.438 1.00 89.94 107 ILE A N 1
ATOM 907 C CA . ILE A 1 107 ? -16.165 -1.931 14.960 1.00 89.94 107 ILE A CA 1
ATOM 908 C C . ILE A 1 107 ? -16.252 -3.145 14.030 1.00 89.94 107 ILE A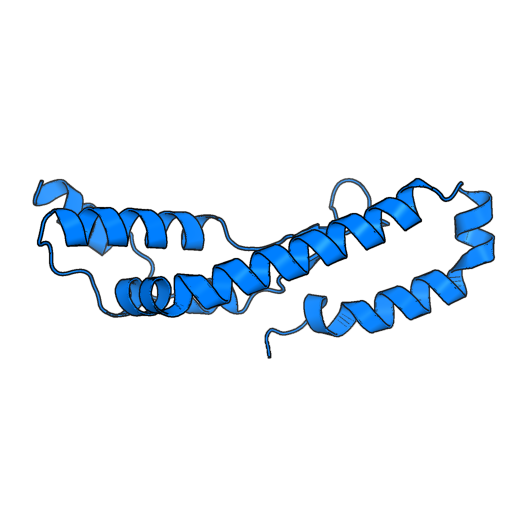 C 1
ATOM 910 O O . ILE A 1 107 ? -15.742 -3.089 12.914 1.00 89.94 107 ILE A O 1
ATOM 914 N N . LEU A 1 108 ? -16.998 -4.187 14.408 1.00 89.00 108 LEU A N 1
ATOM 915 C CA . LEU A 1 108 ? -17.230 -5.356 13.553 1.00 89.00 108 LEU A CA 1
ATOM 916 C C . LEU A 1 108 ? -17.923 -4.990 12.233 1.00 89.00 108 LEU A C 1
ATOM 918 O O . LEU A 1 108 ? -17.591 -5.535 11.180 1.00 89.00 108 LEU A O 1
ATOM 922 N N . ALA A 1 109 ? -18.873 -4.053 12.257 1.00 89.06 109 ALA A N 1
ATOM 923 C CA . ALA A 1 109 ? -19.506 -3.557 11.039 1.00 89.06 109 ALA A CA 1
ATOM 924 C C . ALA A 1 109 ? -18.517 -2.801 10.131 1.00 89.06 109 ALA A C 1
ATOM 926 O O . ALA A 1 109 ? -18.596 -2.935 8.909 1.00 89.06 109 ALA A O 1
ATOM 927 N N . MET A 1 110 ? -17.576 -2.036 10.697 1.00 88.06 110 MET A N 1
ATOM 928 C CA . MET A 1 110 ? -16.492 -1.413 9.924 1.00 88.06 110 MET A CA 1
ATOM 929 C C . MET A 1 110 ? -15.540 -2.461 9.347 1.00 88.06 110 MET A C 1
ATOM 931 O O . MET A 1 110 ? -15.222 -2.399 8.161 1.00 88.06 110 MET A O 1
ATOM 935 N N . ASP A 1 111 ? -15.149 -3.459 10.138 1.00 86.12 111 ASP A N 1
ATOM 936 C CA . ASP A 1 111 ? -14.281 -4.551 9.692 1.00 86.12 111 ASP A CA 1
ATOM 937 C C . ASP A 1 111 ? -14.886 -5.309 8.504 1.00 86.12 111 ASP A C 1
ATOM 939 O O . ASP A 1 111 ? -14.191 -5.596 7.529 1.00 86.12 111 ASP A O 1
ATOM 943 N N . LYS A 1 112 ? -16.203 -5.553 8.524 1.00 85.44 112 LYS A N 1
ATOM 944 C CA . LYS A 1 112 ? -16.935 -6.144 7.391 1.00 85.44 112 LYS A CA 1
ATOM 945 C C . LYS A 1 112 ? -16.899 -5.281 6.128 1.00 85.44 112 LYS A C 1
ATOM 947 O O . LYS A 1 112 ? -16.948 -5.828 5.032 1.00 85.44 112 LYS A O 1
ATOM 952 N N . LYS A 1 113 ? -16.802 -3.954 6.249 1.00 82.56 113 LYS A N 1
ATOM 953 C CA . LYS A 1 113 ? -16.653 -3.059 5.087 1.00 82.56 113 LYS A CA 1
ATOM 954 C C . LYS A 1 113 ? -15.227 -3.037 4.535 1.00 82.56 113 LYS A C 1
ATOM 956 O O . LYS A 1 113 ? -15.048 -2.740 3.361 1.00 82.56 113 LYS A O 1
ATOM 961 N N . ILE A 1 114 ? -14.229 -3.350 5.362 1.00 79.75 114 ILE A N 1
ATOM 962 C CA . ILE A 1 114 ? -12.808 -3.377 4.974 1.00 79.75 114 ILE A CA 1
ATOM 963 C C . ILE A 1 114 ? -12.392 -4.767 4.463 1.00 79.75 114 ILE A C 1
ATOM 965 O O . ILE A 1 114 ? -11.455 -4.871 3.678 1.00 79.75 114 ILE A O 1
ATOM 969 N N . GLN A 1 115 ? -13.123 -5.821 4.844 1.00 74.12 115 GLN A N 1
ATOM 970 C CA . GLN A 1 115 ? -12.949 -7.218 4.412 1.00 74.12 115 GLN A CA 1
ATOM 971 C C . GLN A 1 115 ? -12.625 -7.415 2.918 1.00 74.12 115 GLN A C 1
ATOM 973 O O . GLN A 1 115 ? -11.701 -8.176 2.629 1.00 74.12 115 GLN A O 1
ATOM 978 N N . PRO A 1 116 ? -13.279 -6.730 1.960 1.00 70.50 116 PRO A N 1
ATOM 979 C CA . PRO A 1 116 ? -12.912 -6.850 0.549 1.00 70.50 116 PRO A CA 1
ATOM 980 C C . PRO A 1 116 ? -11.448 -6.463 0.283 1.00 70.50 116 PRO A C 1
ATOM 982 O O . PRO A 1 116 ? -10.720 -7.223 -0.343 1.00 70.50 116 PRO A O 1
ATOM 985 N N . GLY A 1 117 ? -10.967 -5.359 0.870 1.00 64.12 117 GLY A N 1
ATOM 986 C CA . GLY A 1 117 ? -9.563 -4.930 0.775 1.00 64.12 117 GLY A CA 1
ATOM 987 C C . GLY A 1 117 ? -8.569 -5.792 1.571 1.00 64.12 117 GLY A C 1
ATOM 988 O O . GLY A 1 117 ? -7.360 -5.638 1.404 1.00 64.12 117 GLY A O 1
ATOM 989 N N . LEU A 1 118 ? -9.073 -6.695 2.422 1.00 58.94 118 LEU A N 1
ATOM 990 C CA . LEU A 1 118 ? -8.314 -7.718 3.153 1.00 58.94 118 LEU A CA 1
ATOM 991 C C . LEU A 1 118 ? -8.269 -9.071 2.416 1.00 58.94 118 LEU A C 1
ATOM 993 O O . LEU A 1 118 ? -7.548 -9.958 2.863 1.00 58.94 118 LEU A O 1
ATOM 997 N N . THR A 1 119 ? -9.039 -9.262 1.337 1.00 54.91 119 THR A N 1
ATOM 998 C CA . THR A 1 119 ? -9.227 -10.588 0.715 1.00 54.91 119 THR A CA 1
ATOM 999 C C . THR A 1 119 ? -9.009 -10.625 -0.794 1.00 54.91 119 THR A C 1
ATOM 1001 O O . THR A 1 119 ? -8.581 -11.667 -1.286 1.00 54.91 119 THR A O 1
ATOM 1004 N N . LYS A 1 120 ? -9.263 -9.539 -1.536 1.00 43.91 120 LYS A N 1
ATOM 1005 C CA . LYS A 1 120 ? -9.066 -9.486 -2.994 1.00 43.91 120 LYS A CA 1
ATOM 1006 C C . LYS A 1 120 ? -8.714 -8.078 -3.478 1.00 43.91 120 LYS A C 1
ATOM 1008 O O . LYS A 1 120 ? -9.192 -7.085 -2.930 1.00 43.91 120 LYS A O 1
ATOM 1013 N N . ILE A 1 121 ? -7.929 -8.003 -4.548 1.00 53.31 121 ILE A N 1
ATOM 1014 C CA . ILE A 1 121 ? -7.992 -6.872 -5.481 1.00 53.31 121 ILE A CA 1
ATOM 1015 C C . ILE A 1 121 ? -9.084 -7.210 -6.509 1.00 53.31 121 ILE A C 1
ATOM 1017 O O . ILE A 1 121 ? -9.277 -8.387 -6.813 1.00 53.31 121 ILE A O 1
ATOM 1021 N N . VAL A 1 122 ? -9.847 -6.187 -6.914 1.00 44.78 122 VAL A N 1
ATOM 1022 C CA . VAL A 1 122 ? -10.942 -6.233 -7.905 1.00 44.78 122 VAL A CA 1
ATOM 1023 C C . VAL A 1 122 ? -10.580 -7.092 -9.111 1.00 44.78 122 VAL A C 1
ATOM 1025 O O . VAL A 1 122 ? -9.452 -6.909 -9.616 1.00 44.78 122 VAL A O 1
#

Secondary structure (DSSP, 8-state):
-HHHHHHHHHHS-GGGGGGGSS-SEEE-SS-TTSEEE---HHHHHHHHHHHHHHHTT----HHHHHHHHTHHHHHHHHHHHHHHHHHHHHHHHH--HHHHHHTHHHHHHHHHHHHHHHH---

Organism: NCBI:txid509924

Radius of gyration: 18.87 Å; chains: 1; bounding box: 47×21×52 Å

Foldseek 3Di:
DVVVQVVVLVVPDLVLVVLVFAQQKDQDPVDNQAIDGSRDVVLVVLLVVVVVCVVVVHDHDPSSVVSNVCVVVVVVVNVVVVVVRVVSVVVSVVDDPVRCVVCVVVSVVVVVVCVCSNRGDD

Sequence (122 aa):
TQKIFDEWVENVHEDLLNLLAVPLIARSIKNRNLIVNNFDRNILKVMQEVRFWEQLKMEVPRHAHDVYFHREEFRRLRENVSILVRSYNKIMASLSSDELGLFKDRILAMDKKIQPGLTKIV

InterPro domains:
  IPR013594 Dynein heavy chain, tail [PF08385] (2-121)
  IPR026983 Dynein heavy chain [PTHR46532] (2-121)

pLDDT: mean 85.15, std 10.13, range [43.91, 95.06]